Protein AF-A0A2M7G1J5-F1 (afdb_monomer_lite)

Foldseek 3Di:
DDDDDDDDDDDDDDDDDDDDDDDDDDDDDDDDDDDDDDPDDPDPPPPPPPDPDPPPVVVVVVVLLVVLLVQQVVQLVVFDFPVQLLVCLLVPDQSLVSLLVVCVVVVQDPQLNVLLVVQLVLLQVDAALCAAPVPPRHRHRSSVLVSVLCNPRHHGPSSSVCSSVNSHHNVSSSVCVRDVVRRD

Secondary structure (DSSP, 8-state):
--------------------------------------S--------------TTHHHHHHHHHHHHHHHHHHHHHHHSPB-HHHHHHHHTT--HHHHHHHHHHHTT--HHHHHHHHHHHHHHHHS-B----TTSTTTT-BHHHHHHHHHHHT--BHHHHHHHHHT-S-HHHHHHHHHTT----

pLDDT: mean 74.06, std 22.72, range [32.72, 96.81]

Structure (mmCIF, N/CA/C/O backbone):
data_AF-A0A2M7G1J5-F1
#
_entry.id   AF-A0A2M7G1J5-F1
#
loop_
_atom_site.group_PDB
_atom_site.id
_atom_site.type_symbol
_atom_site.label_atom_id
_atom_site.label_alt_id
_atom_site.label_comp_id
_atom_site.label_asym_id
_atom_site.label_entity_id
_atom_site.label_seq_id
_atom_site.pdbx_PDB_ins_code
_atom_site.Cartn_x
_atom_site.Cartn_y
_atom_site.Cartn_z
_atom_site.occupancy
_atom_site.B_iso_or_equiv
_atom_site.auth_seq_id
_atom_site.auth_comp_id
_atom_site.auth_asym_id
_atom_site.auth_atom_id
_atom_site.pdbx_PDB_model_num
ATOM 1 N N . MET A 1 1 ? -47.009 24.817 -30.023 1.00 40.81 1 MET A N 1
ATOM 2 C CA . MET A 1 1 ? -45.665 25.161 -30.528 1.00 40.81 1 MET A CA 1
ATOM 3 C C . MET A 1 1 ? -45.421 26.603 -30.123 1.00 40.81 1 MET A C 1
ATOM 5 O O . MET A 1 1 ? -46.107 27.473 -30.639 1.00 40.81 1 MET A O 1
ATOM 9 N N . ILE A 1 2 ? -44.595 26.843 -29.106 1.00 38.59 2 ILE A N 1
ATOM 10 C CA . ILE A 1 2 ? -44.278 28.197 -28.638 1.00 38.59 2 ILE A CA 1
ATOM 11 C C . ILE A 1 2 ? -42.762 28.261 -28.513 1.00 38.59 2 ILE A C 1
ATOM 13 O O . ILE A 1 2 ? -42.179 27.592 -27.666 1.00 38.59 2 ILE A O 1
ATOM 17 N N . ILE A 1 3 ? -42.155 29.037 -29.403 1.00 40.56 3 ILE A N 1
ATOM 18 C CA . ILE A 1 3 ? -40.819 29.604 -29.260 1.00 40.56 3 ILE A CA 1
ATOM 19 C C . ILE A 1 3 ? -40.988 31.075 -29.640 1.00 40.56 3 ILE A C 1
ATOM 21 O O . ILE A 1 3 ? -41.484 31.349 -30.733 1.00 40.56 3 ILE A O 1
ATOM 25 N N . ASN A 1 4 ? -40.659 31.978 -28.715 1.00 36.88 4 ASN A N 1
ATOM 26 C CA . ASN A 1 4 ? -39.996 33.265 -28.963 1.00 36.88 4 ASN A CA 1
ATOM 27 C C . ASN A 1 4 ? -39.878 34.056 -27.646 1.00 36.88 4 ASN A C 1
ATOM 29 O O . ASN A 1 4 ? -40.815 34.722 -27.214 1.00 36.88 4 ASN A O 1
ATOM 33 N N . ASP A 1 5 ? -38.692 33.987 -27.046 1.00 45.56 5 ASP A N 1
ATOM 34 C CA . ASP A 1 5 ? -37.994 35.143 -26.458 1.00 45.56 5 ASP A CA 1
ATOM 35 C C . ASP A 1 5 ? -37.573 36.102 -27.604 1.00 45.56 5 ASP A C 1
ATOM 37 O O . ASP A 1 5 ? -37.518 35.616 -28.739 1.00 45.56 5 ASP A O 1
ATOM 41 N N . PRO A 1 6 ? -37.233 37.406 -27.410 1.00 46.62 6 PRO A N 1
ATOM 42 C CA . PRO A 1 6 ? -36.488 37.949 -26.260 1.00 46.62 6 PRO A CA 1
ATOM 43 C C . PRO A 1 6 ? -36.800 39.420 -25.850 1.00 46.62 6 PRO A C 1
ATOM 45 O O . PRO A 1 6 ? -37.427 40.192 -26.565 1.00 46.62 6 PRO A O 1
ATOM 48 N N . ASN A 1 7 ? -36.232 39.846 -24.715 1.00 44.19 7 ASN A N 1
ATOM 49 C CA . ASN A 1 7 ? -35.880 41.239 -24.379 1.00 44.19 7 ASN A CA 1
ATOM 50 C C . ASN A 1 7 ? -36.993 42.318 -24.394 1.00 44.19 7 ASN A C 1
ATOM 52 O O . ASN A 1 7 ? -37.219 43.012 -25.387 1.00 44.19 7 ASN A O 1
ATOM 56 N N . LYS A 1 8 ? -37.549 42.621 -23.210 1.00 41.88 8 LYS A N 1
ATOM 57 C CA . LYS A 1 8 ? -38.035 43.974 -22.900 1.00 41.88 8 LYS A CA 1
ATOM 58 C C . LYS A 1 8 ? -37.586 44.410 -21.509 1.00 41.88 8 LYS A C 1
ATOM 60 O O . LYS A 1 8 ? -37.734 43.704 -20.519 1.00 41.88 8 LYS A O 1
ATOM 65 N N . SER A 1 9 ? -36.986 45.587 -21.523 1.00 39.44 9 SER A N 1
ATOM 66 C CA . SER A 1 9 ? -36.182 46.224 -20.495 1.00 39.44 9 SER A CA 1
ATOM 67 C C . SER A 1 9 ? -37.004 47.032 -19.478 1.00 39.44 9 SER A C 1
ATOM 69 O O . SER A 1 9 ? -38.127 47.441 -19.768 1.00 39.44 9 SER A O 1
ATOM 71 N N . LEU A 1 10 ? -36.325 47.355 -18.370 1.00 41.88 10 LEU A N 1
ATOM 72 C CA . LEU A 1 10 ? -36.476 48.516 -17.477 1.00 41.88 10 LEU A CA 1
ATOM 73 C C . LEU A 1 10 ? -37.601 48.534 -16.430 1.00 41.88 10 LEU A C 1
ATOM 75 O O . LEU A 1 10 ? -38.755 48.857 -16.689 1.00 41.88 10 LEU A O 1
ATOM 79 N N . GLY A 1 11 ? -37.158 48.378 -15.181 1.00 38.81 11 GLY A N 1
ATOM 80 C CA . GLY A 1 11 ? -37.841 48.832 -13.974 1.00 38.81 11 GLY A CA 1
ATOM 81 C C . GLY A 1 11 ? -36.835 49.090 -12.849 1.00 38.81 11 GLY A C 1
ATOM 82 O O . GLY A 1 11 ? -36.859 48.396 -11.841 1.00 38.81 11 GLY A O 1
ATOM 83 N N . MET A 1 12 ? -35.919 50.050 -13.036 1.00 42.81 12 MET A N 1
ATOM 84 C CA . MET A 1 12 ? -35.045 50.542 -11.963 1.00 42.81 12 MET A CA 1
ATOM 85 C C . MET A 1 12 ? -35.814 51.498 -11.035 1.00 42.81 12 MET A C 1
ATOM 87 O O . MET A 1 12 ? -36.345 52.515 -11.473 1.00 42.81 12 MET A O 1
ATOM 91 N N . LYS A 1 13 ? -35.811 51.180 -9.740 1.00 48.41 13 LYS A N 1
ATOM 92 C CA . LYS A 1 13 ? -35.989 52.080 -8.588 1.00 48.41 13 LYS A CA 1
ATOM 93 C C . LYS A 1 13 ? -34.884 51.649 -7.615 1.00 48.41 13 LYS A C 1
ATOM 95 O O . LYS A 1 13 ? -34.782 50.457 -7.368 1.00 48.41 13 LYS A O 1
ATOM 100 N N . GLY A 1 14 ? -34.008 52.451 -7.037 1.00 38.34 14 GLY A N 1
ATOM 101 C CA . GLY A 1 14 ? -33.790 53.885 -6.973 1.00 38.34 14 GLY A CA 1
ATOM 102 C C . GLY A 1 14 ? -32.897 54.113 -5.740 1.00 38.34 14 GLY A C 1
ATOM 103 O O . GLY A 1 14 ? -33.098 53.439 -4.734 1.00 38.34 14 GLY A O 1
ATOM 104 N N . LEU A 1 15 ? -31.969 55.068 -5.849 1.00 41.62 15 LEU A N 1
ATOM 105 C CA . LEU A 1 15 ? -31.368 55.881 -4.776 1.00 41.62 15 LEU A CA 1
ATOM 106 C C . LEU A 1 15 ? -30.237 55.298 -3.897 1.00 41.62 15 LEU A C 1
ATOM 108 O O . LEU A 1 15 ? -30.446 54.686 -2.856 1.00 41.62 15 LEU A O 1
ATOM 112 N N . ASP A 1 16 ? -29.031 55.583 -4.395 1.00 47.88 16 ASP A N 1
ATOM 113 C CA . ASP A 1 16 ? -27.847 56.242 -3.807 1.00 47.88 16 ASP A CA 1
ATOM 114 C C . ASP A 1 16 ? -27.391 56.023 -2.336 1.00 47.88 16 ASP A C 1
ATOM 116 O O . ASP A 1 16 ? -28.141 56.262 -1.387 1.00 47.88 16 ASP A O 1
ATOM 120 N N . PRO A 1 17 ? -26.088 55.707 -2.131 1.00 47.00 17 PRO A N 1
ATOM 121 C CA . PRO A 1 17 ? -25.429 55.562 -0.834 1.00 47.00 17 PRO A CA 1
ATOM 122 C C . PRO A 1 17 ? -24.700 56.848 -0.405 1.00 47.00 17 PRO A C 1
ATOM 124 O O . PRO A 1 17 ? -23.732 57.229 -1.050 1.00 47.00 17 PRO A O 1
ATOM 127 N N . LEU A 1 18 ? -25.101 57.494 0.698 1.00 43.09 18 LEU A N 1
ATOM 128 C CA . LEU A 1 18 ? -24.262 58.421 1.495 1.00 43.09 18 LEU A CA 1
ATOM 129 C C . LEU A 1 18 ? -25.084 59.031 2.635 1.00 43.09 18 LEU A C 1
ATOM 131 O O . LEU A 1 18 ? -25.696 60.081 2.479 1.00 43.09 18 LEU A O 1
ATOM 135 N N . SER A 1 19 ? -25.105 58.362 3.785 1.00 39.59 19 SER A N 1
ATOM 136 C CA . SER A 1 19 ? -25.510 58.877 5.105 1.00 39.59 19 SER A CA 1
ATOM 137 C C . SER A 1 19 ? -25.343 57.689 6.054 1.00 39.59 19 SER A C 1
ATOM 139 O O . SER A 1 19 ? -26.091 56.730 5.966 1.00 39.59 19 SER A O 1
ATOM 141 N N . ILE A 1 20 ? -24.327 57.594 6.906 1.00 47.34 20 ILE A N 1
ATOM 142 C CA . ILE A 1 20 ? -24.261 58.289 8.191 1.00 47.34 20 ILE A CA 1
ATOM 143 C C . ILE A 1 20 ? -22.820 58.112 8.697 1.00 47.34 20 ILE A C 1
ATOM 145 O O . ILE A 1 20 ? -22.430 57.033 9.130 1.00 47.34 20 ILE A O 1
ATOM 149 N N . LEU A 1 21 ? -22.027 59.182 8.653 1.00 40.06 21 LEU A N 1
ATOM 150 C CA . LEU A 1 21 ? -20.774 59.300 9.398 1.00 40.06 21 LEU A CA 1
ATOM 151 C C . LEU A 1 21 ? -21.072 60.229 10.583 1.00 40.06 21 LEU A C 1
ATOM 153 O O . LEU A 1 21 ? -21.001 61.453 10.460 1.00 40.06 21 LEU A O 1
ATOM 157 N N . LYS A 1 22 ? -21.501 59.665 11.720 1.00 41.53 22 LYS A N 1
ATOM 158 C CA . LYS A 1 22 ? -21.684 60.420 12.969 1.00 41.53 22 LYS A CA 1
ATOM 159 C C . LYS A 1 22 ? -20.533 60.130 13.932 1.00 41.53 22 LYS A C 1
ATOM 161 O O . LYS A 1 22 ? -20.389 59.038 14.461 1.00 41.53 22 LYS A O 1
ATOM 166 N N . LYS A 1 23 ? -19.736 61.183 14.095 1.00 42.34 23 LYS A N 1
ATOM 167 C CA . LYS A 1 23 ? -18.705 61.469 15.098 1.00 42.34 23 LYS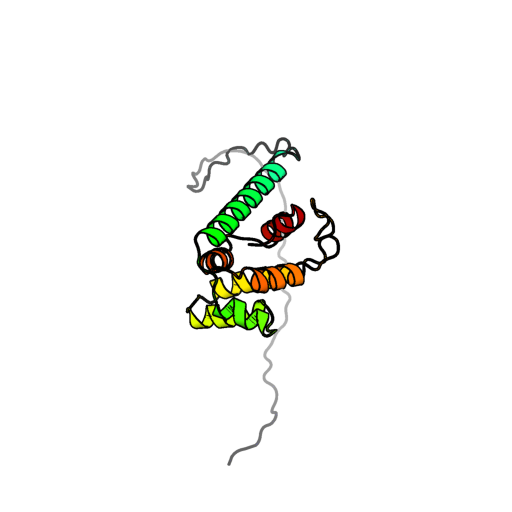 A CA 1
ATOM 168 C C . LYS A 1 23 ? -19.167 61.132 16.525 1.00 42.34 23 LYS A C 1
ATOM 170 O O . LYS A 1 23 ? -20.308 61.467 16.832 1.00 42.34 23 LYS A O 1
ATOM 175 N N . GLN A 1 24 ? -18.264 60.648 17.392 1.00 40.62 24 GLN A N 1
ATOM 176 C CA . GLN A 1 24 ? -17.919 61.239 18.711 1.00 40.62 24 GLN A CA 1
ATOM 177 C C . GLN A 1 24 ? -16.863 60.399 19.491 1.00 40.62 24 GLN A C 1
ATOM 179 O O . GLN A 1 24 ? -16.535 59.314 19.019 1.00 40.62 24 GLN A O 1
ATOM 184 N N . PRO A 1 25 ? -16.217 60.940 20.555 1.00 42.44 25 PRO A N 1
ATOM 185 C CA . PRO A 1 25 ? -14.757 60.937 20.718 1.00 42.44 25 PRO A CA 1
ATOM 186 C C . PRO A 1 25 ? -14.199 59.976 21.790 1.00 42.44 25 PRO A C 1
ATOM 188 O O . PRO A 1 25 ? -14.941 59.388 22.571 1.00 42.44 25 PRO A O 1
ATOM 191 N N . LEU A 1 26 ? -12.861 59.862 21.812 1.00 43.84 26 LEU A N 1
ATOM 192 C CA . LEU A 1 26 ? -12.053 59.270 22.884 1.00 43.84 26 LEU A CA 1
ATOM 193 C C . LEU A 1 26 ? -12.146 60.104 24.171 1.00 43.84 26 LEU A C 1
ATOM 195 O O . LEU A 1 26 ? -11.970 61.312 24.076 1.00 43.84 26 LEU A O 1
ATOM 199 N N . ASP A 1 27 ? -12.273 59.455 25.336 1.00 34.81 27 ASP A N 1
ATOM 200 C CA . ASP A 1 27 ? -11.540 59.841 26.553 1.00 34.81 27 ASP A CA 1
ATOM 201 C C . ASP A 1 27 ? -11.542 58.737 27.643 1.00 34.81 27 ASP A C 1
ATOM 203 O O . ASP A 1 27 ? -12.527 58.039 27.866 1.00 34.81 27 ASP A O 1
ATOM 207 N N . ALA A 1 28 ? -10.360 58.597 28.249 1.00 35.84 28 ALA A N 1
ATOM 208 C CA . ALA A 1 28 ? -9.900 57.967 29.496 1.00 35.84 28 ALA A CA 1
ATOM 209 C C . ALA A 1 28 ? -10.751 56.957 30.330 1.00 35.84 28 ALA A C 1
ATOM 211 O O . ALA A 1 28 ? -11.842 57.236 30.815 1.00 35.84 28 ALA A O 1
ATOM 212 N N . GLN A 1 29 ? -10.103 55.829 30.675 1.00 40.22 29 GLN A N 1
ATOM 213 C CA . GLN A 1 29 ? -10.305 54.999 31.893 1.00 40.22 29 GLN A CA 1
ATOM 214 C C . GLN A 1 29 ? -10.008 55.813 33.187 1.00 40.22 29 GLN A C 1
ATOM 216 O O . GLN A 1 29 ? -9.225 56.760 33.064 1.00 40.22 29 GLN A O 1
ATOM 221 N N . PRO A 1 30 ? -10.453 55.448 34.434 1.00 46.16 30 PRO A N 1
ATOM 222 C CA . PRO A 1 30 ? -10.187 54.119 35.041 1.00 46.16 30 PRO A CA 1
ATOM 223 C C . PRO A 1 30 ? -11.095 53.600 36.219 1.00 46.16 30 PRO A C 1
ATOM 225 O O . PRO A 1 30 ? -11.898 54.325 36.793 1.00 46.16 30 PRO A O 1
ATOM 228 N N . LYS A 1 31 ? -10.789 52.356 36.660 1.00 38.97 31 LYS A N 1
ATOM 229 C CA . LYS A 1 31 ? -10.991 51.675 37.981 1.00 38.97 31 LYS A CA 1
ATOM 230 C C . LYS A 1 31 ? -12.311 50.943 38.326 1.00 38.97 31 LYS A C 1
ATOM 232 O O . LYS A 1 31 ? -13.342 51.563 38.539 1.00 38.97 31 LYS A O 1
ATOM 237 N N . GLY A 1 32 ? -12.161 49.652 38.667 1.00 33.28 32 GLY A N 1
ATOM 238 C CA . GLY A 1 32 ? -12.850 49.006 39.807 1.00 33.28 32 GLY A CA 1
ATOM 239 C C . GLY A 1 32 ? -13.608 47.702 39.500 1.00 33.28 32 GLY A C 1
ATOM 240 O O . GLY A 1 32 ? -14.287 47.664 38.485 1.00 33.28 32 GLY A O 1
ATOM 241 N N . PRO A 1 33 ? -13.503 46.633 40.323 1.00 46.25 33 PRO A N 1
ATOM 242 C CA . PRO A 1 33 ? -13.765 45.256 39.899 1.00 46.25 33 PRO A CA 1
ATOM 243 C C . PRO A 1 33 ? -15.210 44.804 40.154 1.00 46.25 33 PRO A C 1
ATOM 245 O O . PRO A 1 33 ? -15.758 45.058 41.224 1.00 46.25 33 PRO A O 1
ATOM 248 N N . VAL A 1 34 ? -15.785 44.035 39.228 1.00 39.16 34 VAL A N 1
ATOM 249 C CA . VAL A 1 34 ? -16.941 43.173 39.509 1.00 39.16 34 VAL A CA 1
ATOM 250 C C . VAL A 1 34 ? -16.657 41.793 38.926 1.00 39.16 34 VAL A C 1
ATOM 252 O O . VAL A 1 34 ? -16.444 41.635 37.727 1.00 39.16 34 VAL A O 1
ATOM 255 N N . LEU A 1 35 ? -16.591 40.813 39.826 1.00 49.25 35 LEU A N 1
ATOM 256 C CA . LEU A 1 35 ? -16.611 39.389 39.527 1.00 49.25 35 LEU A CA 1
ATOM 257 C C . LEU A 1 35 ? -17.996 39.052 38.957 1.00 49.25 35 LEU A C 1
ATOM 259 O O . LEU A 1 35 ? -18.976 39.102 39.696 1.00 49.25 35 LEU A O 1
ATOM 263 N N . GLU A 1 36 ? -18.073 38.642 37.698 1.00 37.78 36 GLU A N 1
ATOM 264 C CA . GLU A 1 36 ? -19.209 37.872 37.197 1.00 37.78 36 GLU A CA 1
ATOM 265 C C . GLU A 1 36 ? -18.664 36.595 36.553 1.00 37.78 36 GLU A C 1
ATOM 267 O O . GLU A 1 36 ? -17.667 36.604 35.831 1.00 37.78 36 GLU A O 1
ATOM 272 N N . LYS A 1 37 ? -19.223 35.465 36.982 1.00 47.19 37 LYS A N 1
ATOM 273 C CA . LYS A 1 37 ? -18.747 34.116 36.685 1.00 47.19 37 LYS A CA 1
ATOM 274 C C . LYS A 1 37 ? -19.232 33.688 35.302 1.00 47.19 37 LYS A C 1
ATOM 276 O O . LYS A 1 37 ? -20.408 33.374 35.150 1.00 47.19 37 LYS A O 1
ATOM 281 N N . ASP A 1 38 ? -18.313 33.552 34.356 1.00 41.56 38 ASP A N 1
ATOM 282 C CA . ASP A 1 38 ? -18.536 32.805 33.115 1.00 41.56 38 ASP A CA 1
ATOM 283 C C . ASP A 1 38 ? -18.317 31.290 33.337 1.00 41.56 38 ASP A C 1
ATOM 285 O O . ASP A 1 38 ? -17.249 30.896 33.819 1.00 41.56 38 ASP A O 1
ATOM 289 N N . PRO A 1 39 ? -19.271 30.407 32.974 1.00 43.44 39 PRO A N 1
ATOM 290 C CA . PRO A 1 39 ? -19.133 28.952 33.095 1.00 43.44 39 PRO A CA 1
ATOM 291 C C . PRO A 1 39 ? -18.338 28.278 31.955 1.00 43.44 39 PRO A C 1
ATOM 293 O O . PRO A 1 39 ? -18.420 27.065 31.789 1.00 43.44 39 PRO A O 1
ATOM 296 N N . PHE A 1 40 ? -17.521 29.016 31.200 1.00 42.91 40 PHE A N 1
ATOM 297 C CA . PHE A 1 40 ? -16.583 28.454 30.218 1.00 42.91 40 PHE A CA 1
ATOM 298 C C . PHE A 1 40 ? -15.138 28.838 30.555 1.00 42.91 40 PHE A C 1
ATOM 300 O O . PHE A 1 40 ? -14.489 29.613 29.859 1.00 42.91 40 PHE A O 1
ATOM 307 N N . GLN A 1 41 ? -14.610 28.258 31.631 1.00 32.72 41 GLN A N 1
ATOM 308 C CA . GLN A 1 41 ? -13.166 28.151 31.836 1.00 32.72 41 GLN A CA 1
ATOM 309 C C . GLN A 1 41 ? -12.765 26.683 31.698 1.00 32.72 41 GLN A C 1
ATOM 311 O O . GLN A 1 41 ? -12.768 25.922 32.662 1.00 32.72 41 GLN A O 1
ATOM 316 N N . LEU A 1 42 ? -12.412 26.289 30.472 1.00 44.78 42 LEU A N 1
ATOM 317 C CA . LEU A 1 42 ? -11.451 25.205 30.281 1.00 44.78 42 LEU A CA 1
ATOM 318 C C . LEU A 1 42 ? -10.176 25.627 31.026 1.00 44.78 42 LEU A C 1
ATOM 320 O O . LEU A 1 42 ? -9.721 26.755 30.807 1.00 44.78 42 LEU A O 1
ATOM 324 N N . PRO A 1 43 ? -9.612 24.791 31.912 1.00 39.59 43 PRO A N 1
ATOM 325 C CA . PRO A 1 43 ? -8.384 25.146 32.590 1.00 39.59 43 PRO A CA 1
ATOM 326 C C . PRO A 1 43 ? -7.317 25.429 31.531 1.00 39.59 43 PRO A C 1
ATOM 328 O O . PRO A 1 43 ? -6.897 24.530 30.805 1.00 39.59 43 PRO A O 1
ATOM 331 N N . GLN A 1 44 ? -6.871 26.685 31.445 1.00 44.66 44 GLN A N 1
ATOM 332 C CA . GLN A 1 44 ? -5.549 26.990 30.920 1.00 44.66 44 GLN A CA 1
ATOM 333 C C . GLN A 1 44 ? -4.551 26.418 31.920 1.00 44.66 44 GLN A C 1
ATOM 335 O O . GLN A 1 44 ? -3.999 27.118 32.772 1.00 44.66 44 GLN A O 1
ATOM 340 N N . GLU A 1 45 ? -4.342 25.108 31.832 1.00 43.16 45 GLU A N 1
ATOM 341 C CA . GLU A 1 45 ? -3.093 24.541 32.276 1.00 43.16 45 GLU A CA 1
ATOM 342 C C . GLU A 1 45 ? -2.026 25.267 31.465 1.00 43.16 45 GLU A C 1
ATOM 344 O O . GLU A 1 45 ? -2.037 25.275 30.231 1.00 43.16 45 GLU A O 1
ATOM 349 N N . LYS A 1 46 ? -1.199 26.021 32.182 1.00 43.06 46 LYS A N 1
ATOM 350 C CA . LYS A 1 46 ? -0.099 26.791 31.633 1.00 43.06 46 LYS A CA 1
ATOM 351 C C . LYS A 1 46 ? 0.796 25.817 30.873 1.00 43.06 46 LYS A C 1
ATOM 353 O O . LYS A 1 46 ? 1.690 25.214 31.460 1.00 43.06 46 LYS A O 1
ATOM 358 N N . LEU A 1 47 ? 0.569 25.692 29.568 1.00 37.25 47 LEU A N 1
ATOM 359 C CA . LEU A 1 47 ? 1.564 25.236 28.614 1.00 37.25 47 LEU A CA 1
ATOM 360 C C . LEU A 1 47 ? 2.680 26.275 28.677 1.00 37.25 47 LEU A C 1
ATOM 362 O O . LEU A 1 47 ? 2.709 27.257 27.939 1.00 37.25 47 LEU A O 1
ATOM 366 N N . ASN A 1 48 ? 3.575 26.075 29.642 1.00 35.25 48 ASN A N 1
ATOM 367 C CA . ASN A 1 48 ? 4.936 26.556 29.576 1.00 35.25 48 ASN A CA 1
ATOM 368 C C . ASN A 1 48 ? 5.493 25.966 28.282 1.00 35.25 48 ASN A C 1
ATOM 370 O O . ASN A 1 48 ? 5.967 24.831 28.252 1.00 35.25 48 ASN A O 1
ATOM 374 N N . VAL A 1 49 ? 5.382 26.724 27.192 1.00 44.59 49 VAL A N 1
ATOM 375 C CA . VAL A 1 49 ? 6.089 26.465 25.940 1.00 44.59 49 VAL A CA 1
ATOM 376 C C . VAL A 1 49 ? 7.556 26.827 26.184 1.00 44.59 49 VAL A C 1
ATOM 378 O O . VAL A 1 49 ? 8.100 27.770 25.622 1.00 44.59 49 VAL A O 1
ATOM 381 N N . SER A 1 50 ? 8.185 26.097 27.102 1.00 41.56 50 SER A N 1
ATOM 382 C CA . SER A 1 50 ? 9.627 26.063 27.265 1.00 41.56 50 SER A CA 1
ATOM 383 C C . SER A 1 50 ? 10.128 24.985 26.328 1.00 41.56 50 SER A C 1
ATOM 385 O O . SER A 1 50 ? 9.863 23.809 26.553 1.00 41.56 50 SER A O 1
ATOM 387 N N . GLU A 1 51 ? 10.800 25.417 25.262 1.00 45.19 51 GLU A N 1
ATOM 388 C CA . GLU A 1 51 ? 11.608 24.590 24.367 1.00 45.19 51 GLU A CA 1
ATOM 389 C C . GLU A 1 51 ? 11.006 23.216 24.051 1.00 45.19 51 GLU A C 1
ATOM 391 O O . GLU A 1 51 ? 11.346 22.199 24.663 1.00 45.19 51 GLU A O 1
ATOM 396 N N . VAL A 1 52 ? 10.203 23.150 22.985 1.00 46.50 52 VAL A N 1
ATOM 397 C CA . VAL A 1 52 ? 10.083 21.903 22.223 1.00 46.50 52 VAL A CA 1
ATOM 398 C C . VAL A 1 52 ? 11.472 21.612 21.654 1.00 46.50 52 VAL A C 1
ATOM 400 O O . VAL A 1 52 ? 11.828 22.019 20.547 1.00 46.50 52 VAL A O 1
ATOM 403 N N . LYS A 1 53 ? 12.302 20.949 22.466 1.00 45.53 53 LYS A N 1
ATOM 404 C CA . LYS A 1 53 ? 13.568 20.364 22.051 1.00 45.53 53 LYS A CA 1
ATOM 405 C C . LYS A 1 53 ? 13.255 19.541 20.813 1.0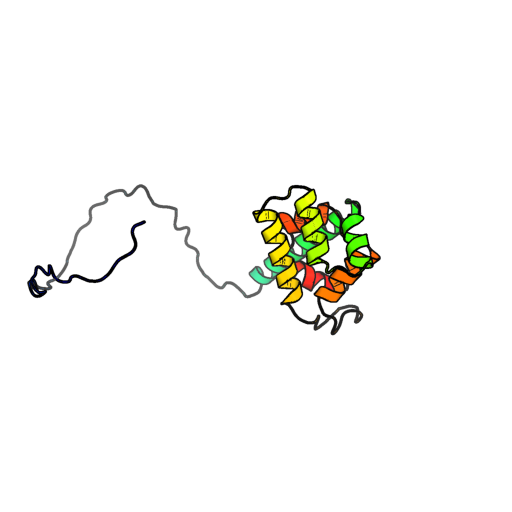0 45.53 53 LYS A C 1
ATOM 407 O O . LYS A 1 53 ? 12.392 18.666 20.855 1.00 45.53 53 LYS A O 1
ATOM 412 N N . LYS A 1 54 ? 14.004 19.769 19.735 1.00 47.97 54 LYS A N 1
ATOM 413 C CA . LYS A 1 54 ? 13.981 18.997 18.479 1.00 47.97 54 LYS A CA 1
ATOM 414 C C . LYS A 1 54 ? 14.090 17.462 18.656 1.00 47.97 54 LYS A C 1
ATOM 416 O O . LYS A 1 54 ? 14.113 16.764 17.655 1.00 47.97 54 LYS A O 1
ATOM 421 N N . GLY A 1 55 ? 14.152 16.916 19.872 1.00 52.47 55 GLY A N 1
ATOM 422 C CA . GLY A 1 55 ? 14.274 15.492 20.169 1.00 52.47 55 GLY A CA 1
ATOM 423 C C . GLY A 1 55 ? 12.965 14.727 20.391 1.00 52.47 55 GLY A C 1
ATOM 424 O O . GLY A 1 55 ? 12.947 13.549 20.080 1.00 52.47 55 GLY A O 1
ATOM 425 N N . THR A 1 56 ? 11.868 15.323 20.875 1.00 59.22 56 THR A N 1
ATOM 426 C CA . THR A 1 56 ? 10.693 14.521 21.293 1.00 59.22 56 THR A CA 1
ATOM 427 C C . THR A 1 56 ? 9.713 14.239 20.159 1.00 59.22 56 THR A C 1
ATOM 429 O O . THR A 1 56 ? 9.380 13.086 19.928 1.00 59.22 56 THR A O 1
ATOM 432 N N . ALA A 1 57 ? 9.309 15.247 19.380 1.00 59.19 57 ALA A N 1
ATOM 433 C CA . ALA A 1 57 ? 8.381 15.048 18.258 1.00 59.19 57 ALA A CA 1
ATOM 434 C C . ALA A 1 57 ? 8.920 14.044 17.221 1.00 59.19 57 ALA A C 1
ATOM 436 O O . ALA A 1 57 ? 8.179 13.203 16.731 1.00 59.19 57 ALA A O 1
ATOM 437 N N . GLN A 1 58 ? 10.228 14.086 16.938 1.00 59.22 58 GLN A N 1
ATOM 438 C CA . GLN A 1 58 ? 10.880 13.130 16.038 1.00 59.22 58 GLN A CA 1
ATOM 439 C C . GLN A 1 58 ? 10.918 11.701 16.599 1.00 59.22 58 GLN A C 1
ATOM 441 O O . GLN A 1 58 ? 10.940 10.762 15.810 1.00 59.22 58 GLN A O 1
ATOM 446 N N . LEU A 1 59 ? 10.948 11.528 17.926 1.00 59.41 59 LEU A N 1
ATOM 447 C CA . LEU A 1 59 ? 10.854 10.211 18.563 1.00 59.41 59 LEU A CA 1
ATOM 448 C C . LEU A 1 59 ? 9.423 9.680 18.471 1.00 59.41 59 LEU A C 1
ATOM 450 O O . LEU A 1 59 ? 9.243 8.602 17.922 1.00 59.41 59 LEU A O 1
ATOM 454 N N . PHE A 1 60 ? 8.421 10.487 18.833 1.00 61.47 60 PHE A N 1
ATOM 455 C CA . PHE A 1 60 ? 7.009 10.106 18.712 1.00 61.47 60 PHE A CA 1
ATOM 456 C C . PHE A 1 60 ? 6.619 9.742 17.275 1.00 61.47 60 PHE A C 1
ATOM 458 O O . PHE A 1 60 ? 5.971 8.728 17.052 1.00 61.47 60 PHE A O 1
ATOM 465 N N . LEU A 1 61 ? 7.068 10.522 16.285 1.00 63.31 61 LEU A N 1
ATOM 466 C CA . LEU A 1 61 ? 6.868 10.208 14.866 1.00 63.31 61 LEU A CA 1
ATOM 467 C C . LEU A 1 61 ? 7.547 8.891 14.458 1.00 63.31 61 LEU A C 1
ATOM 469 O O . LEU A 1 61 ? 6.999 8.151 13.654 1.00 63.31 61 LEU A O 1
ATOM 473 N N . LYS A 1 62 ? 8.735 8.576 14.985 1.00 62.25 62 LYS A N 1
ATOM 474 C CA . LYS A 1 62 ? 9.410 7.298 14.698 1.00 62.25 62 LYS A CA 1
ATOM 475 C C . LYS A 1 62 ? 8.717 6.114 15.369 1.00 62.25 62 LYS A C 1
ATOM 477 O O . LYS A 1 62 ? 8.606 5.066 14.743 1.00 62.25 62 LYS A O 1
ATOM 482 N N . GLU A 1 63 ? 8.263 6.279 16.607 1.00 68.31 63 GLU A N 1
ATOM 483 C CA . GLU A 1 63 ? 7.513 5.260 17.350 1.00 68.31 63 GLU A CA 1
ATOM 484 C C . GLU A 1 63 ? 6.171 4.954 16.670 1.00 68.31 63 GLU A C 1
ATOM 486 O O . GLU A 1 63 ? 5.819 3.789 16.506 1.00 68.31 63 GLU A O 1
ATOM 491 N N . ASP A 1 64 ? 5.481 5.985 16.178 1.00 81.12 64 ASP A N 1
ATOM 492 C CA . ASP A 1 64 ? 4.238 5.866 15.409 1.00 81.12 64 ASP A CA 1
ATOM 493 C C . ASP A 1 64 ? 4.450 5.115 14.081 1.00 81.12 64 ASP A C 1
ATOM 495 O O . ASP A 1 64 ? 3.741 4.155 13.776 1.00 81.12 64 ASP A O 1
ATOM 499 N N . LEU A 1 65 ? 5.503 5.460 13.327 1.00 85.44 65 LEU A N 1
ATOM 500 C CA . LEU A 1 65 ? 5.840 4.765 12.079 1.00 85.44 65 LEU A CA 1
ATOM 501 C C . LEU A 1 65 ? 6.227 3.301 12.311 1.00 85.44 65 LEU A C 1
ATOM 503 O O . LEU A 1 65 ? 5.829 2.442 11.526 1.00 85.44 65 LEU A O 1
ATOM 507 N N . GLN A 1 66 ? 6.991 3.009 13.367 1.00 86.88 66 GLN A N 1
ATOM 508 C CA . GLN A 1 66 ? 7.364 1.638 13.712 1.00 86.88 66 GLN A CA 1
ATOM 509 C C . GLN A 1 66 ? 6.125 0.814 14.086 1.00 86.88 66 GLN A C 1
ATOM 511 O O . GLN A 1 66 ? 5.968 -0.298 13.586 1.00 86.88 66 GLN A O 1
ATOM 516 N N . GLY A 1 67 ? 5.209 1.380 14.880 1.00 89.19 67 GLY A N 1
ATOM 517 C CA . GLY A 1 67 ? 3.937 0.737 15.216 1.00 89.19 67 GLY A CA 1
ATOM 518 C C . GLY A 1 67 ? 3.106 0.402 13.974 1.00 89.19 67 GLY A C 1
ATOM 519 O O . GLY A 1 67 ? 2.676 -0.739 13.810 1.00 89.19 67 GLY A O 1
ATOM 520 N N . MET A 1 68 ? 2.969 1.354 13.043 1.00 91.69 68 MET A N 1
ATOM 521 C CA . MET A 1 68 ? 2.283 1.129 11.762 1.00 91.69 68 MET A CA 1
ATOM 522 C C . MET A 1 68 ? 2.937 0.014 10.930 1.00 91.69 68 MET A C 1
ATOM 524 O O . MET A 1 68 ? 2.240 -0.796 10.317 1.00 91.69 68 MET A O 1
ATOM 528 N N . GLN A 1 69 ? 4.272 -0.046 10.889 1.00 91.56 69 GLN A N 1
ATOM 529 C CA . GLN A 1 69 ? 5.002 -1.104 10.178 1.00 91.56 69 GLN A CA 1
ATOM 530 C C . GLN A 1 69 ? 4.786 -2.479 10.818 1.00 91.56 69 GLN A C 1
ATOM 532 O O . GLN A 1 69 ? 4.560 -3.462 10.110 1.00 91.56 69 GLN A O 1
ATOM 537 N N . ASP A 1 70 ? 4.814 -2.561 12.146 1.00 91.56 70 ASP A N 1
ATOM 538 C CA . ASP A 1 70 ? 4.591 -3.814 12.864 1.00 91.56 70 ASP A CA 1
ATOM 539 C C . ASP A 1 70 ? 3.165 -4.338 12.633 1.00 91.56 70 ASP A C 1
ATOM 541 O O . ASP A 1 70 ? 2.972 -5.531 12.365 1.00 91.56 70 ASP A O 1
ATOM 545 N N . GLU A 1 71 ? 2.165 -3.451 12.657 1.00 92.50 71 GLU A N 1
ATOM 546 C CA . GLU A 1 71 ? 0.779 -3.790 12.318 1.00 92.50 71 GLU A CA 1
ATOM 547 C C . GLU A 1 71 ? 0.635 -4.230 10.859 1.00 92.50 71 GLU A C 1
ATOM 549 O O . GLU A 1 71 ? -0.023 -5.239 10.591 1.00 92.50 71 GLU A O 1
ATOM 554 N N . TRP A 1 72 ? 1.313 -3.557 9.925 1.00 93.12 72 TRP A N 1
ATOM 555 C CA . TRP A 1 72 ? 1.351 -3.950 8.516 1.00 93.12 72 TRP A CA 1
ATOM 556 C C . TRP A 1 72 ? 1.899 -5.367 8.325 1.00 93.12 72 TRP A C 1
ATOM 558 O O . TRP A 1 72 ? 1.264 -6.203 7.676 1.00 93.12 72 TRP A O 1
ATOM 568 N N . HIS A 1 73 ? 3.045 -5.682 8.932 1.00 92.00 73 HIS A N 1
ATOM 569 C CA . HIS A 1 73 ? 3.652 -7.015 8.843 1.00 92.00 73 HIS A CA 1
ATOM 570 C C . HIS A 1 73 ? 2.809 -8.085 9.524 1.00 92.00 73 HIS A C 1
ATOM 572 O O . HIS A 1 73 ? 2.712 -9.219 9.047 1.00 92.00 73 HIS A O 1
ATOM 578 N N . LYS A 1 74 ? 2.175 -7.749 10.648 1.00 93.00 74 LYS A N 1
ATOM 579 C CA . LYS A 1 74 ? 1.231 -8.641 11.324 1.00 93.00 74 LYS A CA 1
ATOM 580 C C . LYS A 1 74 ? 0.002 -8.901 10.453 1.00 93.00 74 LYS A C 1
ATOM 582 O O . LYS A 1 74 ? -0.458 -10.045 10.374 1.00 93.00 74 LYS A O 1
ATOM 587 N N . ALA A 1 75 ? -0.517 -7.880 9.778 1.00 92.38 75 ALA A N 1
ATOM 588 C CA . ALA A 1 75 ? -1.611 -8.013 8.828 1.00 92.38 75 ALA A CA 1
ATOM 589 C C . ALA A 1 75 ? -1.211 -8.908 7.646 1.00 92.38 75 ALA A C 1
ATOM 591 O O . ALA A 1 75 ? -1.949 -9.843 7.346 1.00 92.38 75 ALA A O 1
ATOM 592 N N . ALA A 1 76 ? -0.010 -8.726 7.083 1.00 91.25 76 ALA A N 1
ATOM 593 C CA . ALA A 1 76 ? 0.544 -9.579 6.027 1.00 91.25 76 ALA A CA 1
ATOM 594 C C . ALA A 1 76 ? 0.635 -11.059 6.442 1.00 91.25 76 ALA A C 1
ATOM 596 O O . ALA A 1 76 ? 0.219 -11.949 5.708 1.00 91.25 76 ALA A O 1
ATOM 597 N N . LYS A 1 77 ? 1.146 -11.334 7.651 1.00 89.50 77 LYS A N 1
ATOM 598 C CA . LYS A 1 77 ? 1.338 -12.705 8.163 1.00 89.50 77 LYS A CA 1
ATOM 599 C C . LYS A 1 77 ? 0.036 -13.407 8.538 1.00 89.50 77 LYS A C 1
ATOM 601 O O . LYS A 1 77 ? -0.046 -14.630 8.468 1.00 89.50 77 LYS A O 1
ATOM 606 N N . THR A 1 78 ? -0.952 -12.656 9.022 1.00 88.06 78 THR A N 1
ATOM 607 C CA . THR A 1 78 ? -2.202 -13.226 9.557 1.00 88.06 78 THR A CA 1
ATOM 608 C C . THR A 1 78 ? -3.380 -13.126 8.594 1.00 88.06 78 THR A C 1
ATOM 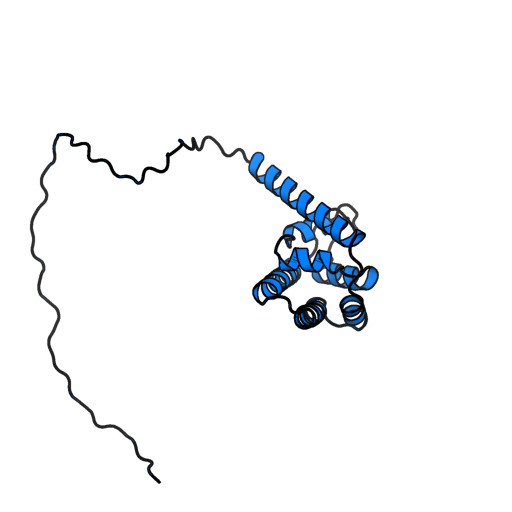610 O O . THR A 1 78 ? -4.413 -13.755 8.828 1.00 88.06 78 THR A O 1
ATOM 613 N N . GLY A 1 79 ? -3.269 -12.306 7.553 1.00 83.25 79 GLY A N 1
ATOM 614 C CA . GLY A 1 79 ? -4.229 -12.205 6.468 1.00 83.25 79 GLY A CA 1
ATOM 615 C C . GLY A 1 79 ? -3.849 -13.135 5.319 1.00 83.25 79 GLY A C 1
ATOM 616 O O . GLY A 1 79 ? -2.679 -13.418 5.087 1.00 83.25 79 GLY A O 1
ATOM 617 N N . LYS A 1 80 ? -4.849 -13.619 4.580 1.00 87.88 80 LYS A N 1
ATOM 618 C CA . LYS A 1 80 ? -4.595 -14.308 3.310 1.00 87.88 80 LYS A CA 1
ATOM 619 C C . LYS A 1 80 ? -4.453 -13.264 2.200 1.00 87.88 80 LYS A C 1
ATOM 621 O O . LYS A 1 80 ? -5.230 -12.303 2.209 1.00 87.88 80 LYS A O 1
ATOM 626 N N . PRO A 1 81 ? -3.520 -13.443 1.249 1.00 92.25 81 PRO A N 1
ATOM 627 C CA . PRO A 1 81 ? -3.457 -12.609 0.059 1.00 92.25 81 PRO A CA 1
ATOM 628 C C . PRO A 1 81 ? -4.798 -12.582 -0.674 1.00 92.25 81 PRO A C 1
ATOM 630 O O . PRO A 1 81 ? -5.452 -13.615 -0.849 1.00 92.25 81 PRO A O 1
ATOM 633 N N . VAL A 1 82 ? -5.200 -11.400 -1.127 1.00 95.19 82 VAL A N 1
A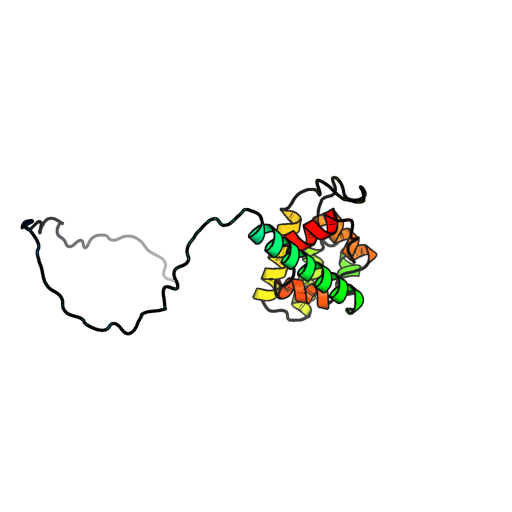TOM 634 C CA . VAL A 1 82 ? -6.370 -11.221 -1.980 1.00 95.19 82 VAL A CA 1
ATOM 635 C C . VAL A 1 82 ? -5.993 -11.648 -3.395 1.00 95.19 82 VAL A C 1
ATOM 637 O O . VAL A 1 82 ? -5.414 -10.879 -4.166 1.00 95.19 82 VAL A O 1
ATOM 640 N N . ALA A 1 83 ? -6.321 -12.897 -3.730 1.00 94.75 83 ALA A N 1
ATOM 641 C CA . ALA A 1 83 ? -5.942 -13.519 -4.998 1.00 94.75 83 ALA A CA 1
ATOM 642 C C . ALA A 1 83 ? -6.419 -12.720 -6.222 1.00 94.75 83 ALA A C 1
ATOM 644 O O . ALA A 1 83 ? -5.686 -12.599 -7.196 1.00 94.75 83 ALA A O 1
ATOM 645 N N . GLU A 1 84 ? -7.612 -12.123 -6.162 1.00 95.88 84 GLU A N 1
ATOM 646 C CA . GLU A 1 84 ? -8.156 -11.299 -7.250 1.00 95.88 84 GLU A CA 1
ATOM 647 C C . GLU A 1 84 ? -7.277 -10.079 -7.549 1.00 95.88 84 GLU A C 1
ATOM 649 O O . GLU A 1 84 ? -6.990 -9.788 -8.709 1.00 95.88 84 GLU A O 1
ATOM 654 N N . VAL A 1 85 ? -6.809 -9.388 -6.504 1.00 96.44 85 VAL A N 1
ATOM 655 C CA . VAL A 1 85 ? -5.931 -8.220 -6.646 1.00 96.44 85 VAL A CA 1
ATOM 656 C C . VAL A 1 85 ? -4.566 -8.660 -7.164 1.00 96.44 85 VAL A C 1
ATOM 658 O O . VAL A 1 85 ? -4.055 -8.075 -8.115 1.00 96.44 85 VAL A O 1
ATOM 661 N N . GLN A 1 86 ? -3.995 -9.719 -6.586 1.00 95.81 86 GLN A N 1
ATOM 662 C CA . GLN A 1 86 ? -2.702 -10.251 -7.016 1.00 95.81 86 GLN A CA 1
ATOM 663 C C . GLN A 1 86 ? -2.718 -10.674 -8.490 1.00 95.81 86 GLN A C 1
ATOM 665 O O . GLN A 1 86 ? -1.828 -10.287 -9.248 1.00 95.81 86 GLN A O 1
ATOM 670 N N . ASN A 1 87 ? -3.737 -11.423 -8.914 1.00 96.81 87 ASN A N 1
ATOM 671 C CA . ASN A 1 87 ? -3.870 -11.881 -10.295 1.00 96.81 87 ASN A CA 1
ATOM 672 C C . ASN A 1 87 ? -4.062 -10.707 -11.255 1.00 96.81 87 ASN A C 1
ATOM 674 O O . ASN A 1 87 ? -3.348 -10.625 -12.249 1.00 96.81 87 ASN A O 1
ATOM 678 N N . ALA A 1 88 ? -4.925 -9.744 -10.921 1.00 96.50 88 ALA A N 1
ATOM 679 C CA . ALA A 1 88 ? -5.123 -8.557 -11.746 1.00 96.50 88 ALA A CA 1
ATOM 680 C C . ALA A 1 88 ? -3.815 -7.776 -11.966 1.00 96.50 88 ALA A C 1
ATOM 682 O O . ALA A 1 88 ? -3.537 -7.337 -13.083 1.00 96.50 88 ALA A O 1
ATOM 683 N N . VAL A 1 89 ? -2.985 -7.624 -10.928 1.00 95.69 89 VAL A N 1
ATOM 684 C CA . VAL A 1 89 ? -1.688 -6.942 -11.060 1.00 95.69 89 VAL A CA 1
ATOM 685 C C . VAL A 1 89 ? -0.673 -7.797 -11.834 1.00 95.69 89 VAL A C 1
ATOM 687 O O . VAL A 1 89 ? 0.088 -7.252 -12.638 1.00 95.69 89 VAL A O 1
ATOM 690 N N . ARG A 1 90 ? -0.673 -9.129 -11.671 1.00 95.56 90 ARG A N 1
ATOM 691 C CA . ARG A 1 90 ? 0.142 -10.051 -12.494 1.00 95.56 90 ARG A CA 1
ATOM 692 C C . ARG A 1 90 ? -0.221 -9.982 -13.978 1.00 95.56 90 ARG A C 1
ATOM 694 O O . ARG A 1 90 ? 0.670 -10.019 -14.817 1.00 95.56 90 ARG A O 1
ATOM 701 N N . GLU A 1 91 ? -1.500 -9.800 -14.286 1.00 95.81 91 GLU A N 1
ATOM 702 C CA . GLU A 1 91 ? -2.030 -9.607 -15.642 1.00 95.81 91 GLU A CA 1
ATOM 703 C C . GLU A 1 91 ? -1.799 -8.188 -16.197 1.00 95.81 91 GLU A C 1
ATOM 705 O O . GLU A 1 91 ? -2.201 -7.880 -17.317 1.00 95.81 91 GLU A O 1
ATOM 710 N N . GLY A 1 92 ? -1.136 -7.311 -15.437 1.00 93.31 92 GLY A N 1
ATOM 711 C CA . GLY A 1 92 ? -0.732 -5.982 -15.894 1.00 93.31 92 GLY A CA 1
ATOM 712 C C . GLY A 1 92 ? -1.693 -4.850 -15.532 1.00 93.31 92 GLY A C 1
ATOM 713 O O . GLY A 1 92 ? -1.480 -3.721 -15.976 1.00 93.31 92 GLY A O 1
ATOM 714 N N . GLN A 1 93 ? -2.724 -5.087 -14.712 1.00 94.69 93 GLN A N 1
ATOM 715 C CA . GLN A 1 93 ? -3.513 -3.980 -14.165 1.00 94.69 93 GLN A CA 1
ATOM 716 C C . GLN A 1 93 ? -2.685 -3.163 -13.170 1.00 94.69 93 GLN A C 1
ATOM 718 O O . GLN A 1 93 ? -1.855 -3.692 -12.428 1.00 94.69 93 GLN A O 1
ATOM 723 N N . SER A 1 94 ? -2.943 -1.853 -13.120 1.00 93.19 94 SER A N 1
ATOM 724 C CA . SER A 1 94 ? -2.336 -1.011 -12.090 1.00 93.19 94 SER A CA 1
ATOM 725 C C . SER A 1 94 ? -2.807 -1.458 -10.695 1.00 93.19 94 SER A C 1
ATOM 727 O O . SER A 1 94 ? -3.985 -1.815 -10.543 1.00 93.19 94 SER A O 1
ATOM 729 N N . PRO A 1 95 ? -1.947 -1.387 -9.660 1.00 92.25 95 PRO A N 1
ATOM 730 C CA . PRO A 1 95 ? -2.341 -1.677 -8.282 1.00 92.25 95 PRO A CA 1
ATOM 731 C C . PRO A 1 95 ? -3.592 -0.910 -7.849 1.00 92.25 95 PRO A C 1
ATOM 733 O O . PRO A 1 95 ? -4.494 -1.480 -7.241 1.00 92.25 95 PRO A O 1
ATOM 736 N N . ALA A 1 96 ? -3.691 0.364 -8.238 1.00 93.06 96 ALA A N 1
ATOM 737 C CA . ALA A 1 96 ? -4.830 1.204 -7.900 1.00 93.06 96 ALA A CA 1
ATOM 738 C C . ALA A 1 96 ? -6.140 0.700 -8.509 1.00 93.06 96 ALA A C 1
ATOM 740 O O . ALA A 1 96 ? -7.155 0.618 -7.820 1.00 93.06 96 ALA A O 1
ATOM 741 N N . THR A 1 97 ? -6.120 0.312 -9.785 1.00 94.94 97 THR A N 1
ATOM 742 C CA . THR A 1 97 ? -7.301 -0.239 -10.457 1.00 94.94 97 THR A CA 1
ATOM 743 C C . THR A 1 97 ? -7.712 -1.582 -9.858 1.00 94.94 97 THR A C 1
ATOM 745 O O . THR A 1 97 ? -8.903 -1.799 -9.629 1.00 94.94 97 THR A O 1
ATOM 748 N N . ALA A 1 98 ? -6.749 -2.469 -9.599 1.00 96.00 98 ALA A N 1
ATOM 749 C CA . ALA A 1 98 ? -7.008 -3.791 -9.037 1.00 96.00 98 ALA A CA 1
ATOM 750 C C . ALA A 1 98 ? -7.629 -3.695 -7.633 1.00 96.00 98 ALA A C 1
ATOM 752 O O . ALA A 1 98 ? -8.681 -4.283 -7.377 1.00 96.00 98 ALA A O 1
ATOM 753 N N . ILE A 1 99 ? -7.028 -2.885 -6.756 1.00 96.12 99 ILE A N 1
ATOM 754 C CA . ILE A 1 99 ? -7.516 -2.669 -5.390 1.00 96.12 99 ILE A CA 1
ATOM 755 C C . ILE A 1 99 ? -8.899 -2.014 -5.404 1.00 96.12 99 ILE A C 1
ATOM 757 O O . ILE A 1 99 ? -9.809 -2.502 -4.739 1.00 96.12 99 ILE A O 1
ATOM 761 N N . TYR A 1 100 ? -9.102 -0.965 -6.207 1.00 95.06 100 TYR A N 1
ATOM 762 C CA . TYR A 1 100 ? -10.392 -0.275 -6.283 1.00 95.06 100 TYR A CA 1
ATOM 763 C C . TYR A 1 100 ? -11.535 -1.210 -6.704 1.00 95.06 100 TYR A C 1
ATOM 765 O O . TYR A 1 100 ? -12.610 -1.190 -6.101 1.00 95.06 100 TYR A O 1
ATOM 773 N N . LYS A 1 101 ? -11.310 -2.057 -7.720 1.00 95.69 101 LYS A N 1
ATOM 774 C CA . LYS A 1 101 ? -12.307 -3.045 -8.161 1.00 95.69 101 LYS A CA 1
ATOM 775 C C . LYS A 1 101 ? -12.672 -4.013 -7.038 1.00 95.69 101 LYS A C 1
ATOM 777 O O . LYS A 1 101 ? -13.859 -4.238 -6.809 1.00 95.69 101 LYS A O 1
ATOM 782 N N . HIS A 1 102 ? -11.672 -4.539 -6.331 1.00 96.12 102 HIS A N 1
ATOM 783 C CA . HIS A 1 102 ? -11.898 -5.452 -5.214 1.00 96.12 102 HIS A CA 1
ATOM 784 C C . HIS A 1 102 ? -12.661 -4.771 -4.068 1.00 96.12 102 HIS A C 1
ATOM 786 O O . HIS A 1 102 ? -13.683 -5.286 -3.624 1.00 96.12 102 HIS A O 1
ATOM 792 N N . MET A 1 103 ? -12.246 -3.571 -3.649 1.00 96.38 103 MET A N 1
ATOM 793 C CA . MET A 1 103 ? -12.923 -2.822 -2.583 1.00 96.38 103 MET A CA 1
ATOM 794 C C . MET A 1 103 ? -14.389 -2.530 -2.914 1.00 96.38 103 MET A C 1
ATOM 796 O O . MET A 1 103 ? -15.265 -2.677 -2.061 1.00 96.38 103 MET A O 1
ATOM 800 N N . LYS A 1 104 ? -14.676 -2.164 -4.168 1.00 95.06 104 LYS A N 1
ATOM 801 C CA . LYS A 1 104 ? -16.049 -1.947 -4.630 1.00 95.06 104 LYS A CA 1
ATOM 802 C C . LYS A 1 104 ? -16.886 -3.229 -4.553 1.00 95.06 104 LYS A C 1
ATOM 804 O O . LYS A 1 104 ? -18.051 -3.156 -4.176 1.00 95.06 104 LYS A O 1
ATOM 809 N N . ALA A 1 105 ? -16.310 -4.381 -4.897 1.00 95.06 105 ALA A N 1
ATOM 810 C CA . ALA A 1 105 ? -16.989 -5.675 -4.822 1.00 95.06 105 ALA A CA 1
ATOM 811 C C . ALA A 1 105 ? -17.240 -6.134 -3.374 1.00 95.06 105 ALA A C 1
ATOM 813 O O . ALA A 1 105 ? -18.277 -6.728 -3.096 1.00 95.06 105 ALA A O 1
ATOM 814 N N . GLN A 1 106 ? -16.326 -5.819 -2.453 1.00 94.62 106 GLN A N 1
ATOM 815 C CA . GLN A 1 106 ? -16.438 -6.153 -1.027 1.00 94.62 106 GLN A CA 1
ATOM 816 C C . GLN A 1 106 ? -17.315 -5.175 -0.224 1.00 94.62 106 GLN A C 1
ATOM 818 O O . GLN A 1 106 ? -17.544 -5.387 0.963 1.00 94.62 106 GLN A O 1
ATOM 823 N N . GLY A 1 107 ? -17.825 -4.109 -0.848 1.00 94.75 107 GLY A N 1
ATOM 824 C CA . GLY A 1 107 ? -18.741 -3.172 -0.194 1.00 94.75 107 GLY A CA 1
ATOM 825 C C . GLY A 1 107 ? -18.072 -2.189 0.771 1.00 94.75 107 GLY A C 1
ATOM 826 O O . GLY A 1 107 ? -18.738 -1.701 1.683 1.00 94.75 107 GLY A O 1
ATOM 827 N N . TYR A 1 108 ? -16.788 -1.868 0.572 1.00 94.19 108 TYR A N 1
ATOM 828 C CA . TYR A 1 108 ? -16.116 -0.813 1.342 1.00 94.19 108 TYR A CA 1
ATOM 829 C C . TYR A 1 108 ? -16.839 0.532 1.180 1.00 94.19 108 TYR A C 1
ATOM 831 O O . TYR A 1 108 ? -17.388 0.852 0.118 1.00 94.19 108 TYR A O 1
ATOM 839 N N . SER A 1 109 ? -16.817 1.348 2.234 1.00 96.38 109 SER A N 1
ATOM 840 C CA . SER A 1 109 ? -17.438 2.672 2.217 1.00 96.38 109 SER A CA 1
ATOM 841 C C . SER A 1 109 ? -16.695 3.641 1.289 1.00 96.38 109 SER A C 1
ATOM 843 O O . SER A 1 109 ? -15.541 3.428 0.902 1.00 96.38 109 SER A O 1
ATOM 845 N N . LYS A 1 110 ? -17.350 4.753 0.929 1.00 95.19 110 LYS A N 1
ATOM 846 C CA . LYS A 1 110 ? -16.711 5.810 0.128 1.00 95.19 110 LYS A CA 1
ATOM 847 C C . LYS A 1 110 ? -15.484 6.394 0.828 1.00 95.19 110 LYS A C 1
ATOM 849 O O . LYS A 1 110 ? -14.479 6.616 0.161 1.00 95.19 110 LYS A O 1
ATOM 854 N N . ASP A 1 111 ? -15.555 6.595 2.142 1.00 95.38 111 ASP A N 1
ATOM 855 C CA . ASP A 1 111 ? -14.441 7.118 2.936 1.00 95.38 111 ASP A CA 1
ATOM 856 C C . ASP A 1 111 ? -13.269 6.138 2.970 1.00 95.38 111 ASP A C 1
ATOM 858 O O . ASP A 1 111 ? -12.125 6.528 2.743 1.00 95.38 111 ASP A O 1
ATOM 862 N N . GLN A 1 112 ? -13.560 4.846 3.133 1.00 95.94 112 GLN A N 1
ATOM 863 C CA . GLN A 1 112 ? -12.547 3.797 3.085 1.00 95.94 112 GLN A CA 1
ATOM 864 C C . GLN A 1 112 ? -11.843 3.744 1.727 1.00 95.94 112 GLN A C 1
ATOM 866 O O . GLN A 1 112 ? -10.616 3.752 1.652 1.00 95.94 112 GLN A O 1
ATOM 871 N N . MET A 1 113 ? -12.609 3.758 0.632 1.00 95.44 113 MET A N 1
ATOM 872 C CA . MET A 1 113 ? -12.041 3.820 -0.718 1.00 95.44 113 MET A CA 1
ATOM 873 C C . MET A 1 113 ? -11.224 5.101 -0.943 1.00 95.44 113 MET A C 1
ATOM 875 O O . MET A 1 113 ? -10.196 5.056 -1.617 1.00 95.44 113 MET A O 1
ATOM 879 N N . ALA A 1 114 ? -11.642 6.233 -0.369 1.00 94.62 114 ALA A N 1
ATOM 880 C CA . ALA A 1 114 ? -10.906 7.490 -0.458 1.00 94.62 114 ALA A CA 1
ATOM 881 C C . ALA A 1 114 ? -9.574 7.445 0.306 1.00 94.62 114 ALA A C 1
ATOM 883 O O . ALA A 1 114 ? -8.588 8.001 -0.174 1.00 94.62 114 ALA A O 1
ATOM 884 N N . ASN A 1 115 ? -9.510 6.774 1.458 1.00 95.25 115 ASN A N 1
ATOM 885 C CA . ASN A 1 115 ? -8.266 6.601 2.211 1.00 95.25 115 ASN A CA 1
ATOM 886 C C . ASN A 1 115 ? -7.247 5.762 1.433 1.00 95.25 115 ASN A C 1
ATOM 888 O O . ASN A 1 115 ? -6.102 6.187 1.260 1.00 95.25 115 ASN A O 1
ATOM 892 N N . VAL A 1 116 ? -7.685 4.643 0.850 1.00 95.69 116 VAL A N 1
ATOM 893 C CA . VAL A 1 116 ? -6.826 3.819 -0.012 1.00 95.69 116 VAL A CA 1
ATOM 894 C C . VAL A 1 116 ? -6.382 4.588 -1.259 1.00 95.69 116 VAL A C 1
ATOM 896 O O . VAL A 1 116 ? -5.212 4.529 -1.637 1.00 95.69 116 VAL A O 1
ATOM 899 N N . ALA A 1 117 ? -7.280 5.362 -1.877 1.00 93.62 117 ALA A N 1
ATOM 900 C CA . ALA A 1 117 ? -6.935 6.207 -3.018 1.00 93.62 117 ALA A CA 1
ATOM 901 C C . ALA A 1 117 ? -5.870 7.252 -2.652 1.00 93.62 117 ALA A C 1
ATOM 903 O O . ALA A 1 117 ? -4.867 7.357 -3.352 1.00 93.62 117 ALA A O 1
ATOM 904 N N . LYS A 1 118 ? -6.024 7.956 -1.522 1.00 94.06 118 LYS A N 1
ATOM 905 C CA . LYS A 1 118 ? -5.028 8.919 -1.020 1.00 94.06 118 LYS A CA 1
ATOM 906 C C . LYS A 1 118 ? -3.677 8.261 -0.762 1.00 94.06 118 LYS A C 1
ATOM 908 O O . LYS A 1 118 ? -2.650 8.844 -1.104 1.00 94.06 118 LYS A O 1
ATOM 913 N N . PHE A 1 119 ? -3.668 7.060 -0.181 1.00 94.62 119 PHE A N 1
ATOM 914 C CA . PHE A 1 119 ? -2.440 6.298 0.023 1.00 94.62 119 PHE A CA 1
ATOM 915 C C . PHE A 1 119 ? -1.750 6.004 -1.314 1.00 94.62 119 PHE A C 1
ATOM 917 O O . PHE A 1 119 ? -0.588 6.355 -1.500 1.00 94.62 119 PHE A O 1
ATOM 924 N N . LEU A 1 120 ? -2.474 5.429 -2.275 1.00 93.69 120 LEU A N 1
ATOM 925 C CA . LEU A 1 120 ? -1.923 5.087 -3.586 1.00 93.69 120 LEU A CA 1
ATOM 926 C C . LEU A 1 120 ? -1.468 6.326 -4.362 1.00 93.69 120 LEU A C 1
ATOM 928 O O . LEU A 1 120 ? -0.405 6.313 -4.977 1.00 93.69 120 LEU A O 1
ATOM 932 N N . GLU A 1 121 ? -2.227 7.418 -4.302 1.00 91.88 121 GLU A N 1
ATOM 933 C CA . GLU A 1 121 ? -1.819 8.706 -4.857 1.00 91.88 121 GLU A CA 1
ATOM 934 C C . GLU A 1 121 ? -0.548 9.235 -4.206 1.00 91.88 121 GLU A C 1
ATOM 936 O O . GLU A 1 121 ? 0.334 9.721 -4.909 1.00 91.88 121 GLU A O 1
ATOM 941 N N . GLY A 1 122 ? -0.425 9.139 -2.884 1.00 91.31 122 GLY A N 1
ATOM 942 C CA . GLY A 1 122 ? 0.796 9.529 -2.197 1.00 91.31 122 GLY A CA 1
ATOM 943 C C . GLY A 1 122 ? 1.974 8.635 -2.583 1.00 91.31 122 GLY A C 1
ATOM 944 O O . GLY A 1 122 ? 3.065 9.151 -2.783 1.00 91.31 122 GLY A O 1
ATOM 945 N N . VAL A 1 123 ? 1.768 7.330 -2.780 1.00 91.12 123 VAL A N 1
ATOM 946 C CA . VAL A 1 123 ? 2.794 6.407 -3.301 1.00 91.12 123 VAL A CA 1
ATOM 947 C C . VAL A 1 123 ? 3.210 6.765 -4.735 1.00 91.12 123 VAL A C 1
ATOM 949 O O . VAL A 1 123 ? 4.380 6.632 -5.075 1.00 91.12 123 VAL A O 1
ATOM 952 N N . MET A 1 124 ? 2.282 7.236 -5.574 1.00 88.88 124 MET A N 1
ATOM 953 C CA . MET A 1 124 ? 2.584 7.695 -6.939 1.00 88.88 124 MET A CA 1
ATOM 954 C C . MET A 1 124 ? 3.277 9.066 -6.969 1.00 88.88 124 MET A C 1
ATOM 956 O O . MET A 1 124 ? 4.097 9.316 -7.850 1.00 88.88 124 MET A O 1
ATOM 960 N N . LYS A 1 125 ? 2.933 9.965 -6.036 1.00 87.38 125 LYS A N 1
ATOM 961 C CA . LYS A 1 125 ? 3.482 11.331 -5.942 1.00 87.38 125 LYS A CA 1
ATOM 962 C C . LYS A 1 125 ? 4.840 11.369 -5.249 1.00 87.38 125 LYS A C 1
ATOM 964 O O . LYS A 1 125 ? 5.692 12.173 -5.622 1.00 87.38 125 LYS A O 1
ATOM 969 N N . ASN A 1 126 ? 5.042 10.526 -4.242 1.00 77.00 126 ASN A N 1
ATOM 970 C CA . ASN A 1 126 ? 6.325 10.393 -3.574 1.00 77.00 126 ASN A CA 1
ATOM 971 C C . ASN A 1 126 ? 7.252 9.624 -4.512 1.00 77.00 126 ASN A C 1
ATOM 973 O O . ASN A 1 126 ? 6.995 8.468 -4.836 1.00 77.00 126 ASN A O 1
ATOM 977 N N . GLY A 1 127 ? 8.274 10.325 -5.008 1.00 67.81 127 GLY A N 1
ATOM 978 C CA . GLY A 1 127 ? 9.164 9.856 -6.064 1.00 67.81 127 GLY A CA 1
ATOM 979 C C . GLY A 1 127 ? 10.032 8.651 -5.683 1.00 67.81 127 GLY A C 1
ATOM 980 O O . GLY A 1 127 ? 9.640 7.732 -4.966 1.00 67.81 127 GLY A O 1
ATOM 981 N N . LYS A 1 128 ? 11.243 8.612 -6.233 1.00 81.19 128 LYS A N 1
ATOM 982 C CA . LYS A 1 128 ? 12.150 7.471 -6.081 1.00 81.19 128 LYS A CA 1
ATOM 983 C C . LYS A 1 128 ? 12.611 7.294 -4.634 1.00 81.19 128 LYS A C 1
ATOM 985 O O . LYS A 1 128 ? 12.772 8.255 -3.889 1.00 81.19 128 LYS A O 1
ATOM 990 N N . VAL A 1 129 ? 12.899 6.055 -4.260 1.00 81.56 129 VAL A N 1
ATOM 991 C CA . VAL A 1 129 ? 13.569 5.723 -3.001 1.00 81.56 129 VAL A CA 1
ATOM 992 C C . VAL A 1 129 ? 15.018 6.210 -3.085 1.00 81.56 129 VAL A C 1
ATOM 994 O O . VAL A 1 129 ? 15.840 5.633 -3.792 1.00 81.56 129 VAL A O 1
ATOM 997 N N . GLU A 1 130 ? 15.337 7.298 -2.389 1.00 79.75 130 GLU A N 1
ATOM 998 C CA . GLU A 1 130 ? 16.663 7.938 -2.470 1.00 79.75 130 GLU A CA 1
ATOM 999 C C . GLU A 1 130 ? 17.754 7.211 -1.677 1.00 79.75 130 GLU A C 1
ATOM 1001 O O . GLU A 1 130 ? 18.943 7.383 -1.932 1.00 79.75 130 GLU A O 1
ATOM 1006 N N . SER A 1 131 ? 17.382 6.412 -0.683 1.00 76.06 131 SER A N 1
ATOM 1007 C CA . SER A 1 131 ? 18.333 5.715 0.183 1.00 76.06 131 SER A CA 1
ATOM 1008 C C . SER A 1 131 ? 17.671 4.469 0.741 1.00 76.06 131 SER A C 1
ATOM 1010 O O . SER A 1 131 ? 16.543 4.542 1.219 1.00 76.06 131 SER A O 1
ATOM 1012 N N . SER A 1 132 ? 18.359 3.333 0.664 1.00 78.19 132 SER A N 1
ATOM 1013 C CA . SER A 1 132 ? 17.892 2.068 1.224 1.00 78.19 132 SER A CA 1
ATOM 1014 C C . SER A 1 132 ? 19.020 1.403 2.000 1.00 78.19 132 SER A C 1
ATOM 1016 O O . SER A 1 132 ? 20.160 1.411 1.535 1.00 78.19 132 SER A O 1
ATOM 1018 N N . ARG A 1 133 ? 18.706 0.823 3.160 1.00 79.50 133 ARG A N 1
ATOM 1019 C CA . ARG A 1 133 ? 19.662 0.114 4.018 1.00 79.50 133 ARG A CA 1
ATOM 1020 C C . ARG A 1 133 ? 20.332 -1.061 3.302 1.00 79.50 133 ARG A C 1
ATOM 1022 O O . ARG A 1 133 ? 21.524 -1.275 3.489 1.00 79.50 133 ARG A O 1
ATOM 1029 N N . ASP A 1 134 ? 19.581 -1.757 2.451 1.00 72.62 134 ASP A N 1
ATOM 1030 C CA . ASP A 1 134 ? 20.035 -2.969 1.757 1.00 72.62 134 ASP A CA 1
ATOM 1031 C C . ASP A 1 134 ? 20.499 -2.711 0.314 1.00 72.62 134 ASP A C 1
ATOM 1033 O O . ASP A 1 134 ? 20.777 -3.650 -0.425 1.00 72.62 134 ASP A O 1
ATOM 1037 N N . GLY A 1 135 ? 20.538 -1.451 -0.139 1.00 72.25 135 GLY A N 1
ATOM 1038 C CA . GLY A 1 135 ? 20.953 -1.074 -1.501 1.00 72.25 135 GLY A CA 1
ATOM 1039 C C . GLY A 1 135 ? 19.991 -1.487 -2.631 1.00 72.25 135 GLY A C 1
ATOM 1040 O O . GLY A 1 135 ? 19.963 -0.838 -3.672 1.00 72.25 135 GLY A O 1
ATOM 1041 N N . ASN A 1 136 ? 19.138 -2.491 -2.414 1.00 78.50 136 ASN A N 1
ATOM 1042 C CA . ASN A 1 136 ? 18.273 -3.102 -3.433 1.00 78.50 136 ASN A CA 1
ATOM 1043 C C . ASN A 1 136 ? 17.165 -2.184 -3.978 1.00 78.50 136 ASN A C 1
ATOM 1045 O O . ASN A 1 136 ? 16.636 -2.426 -5.063 1.00 78.50 136 ASN A O 1
ATOM 1049 N N . PHE A 1 137 ? 16.786 -1.142 -3.235 1.00 77.56 137 PHE A N 1
ATOM 1050 C CA . PHE A 1 137 ? 15.668 -0.266 -3.601 1.00 77.56 137 PHE A CA 1
ATOM 1051 C C . PHE A 1 137 ? 16.092 1.138 -4.040 1.00 77.56 137 PHE A C 1
ATOM 1053 O O . PHE A 1 137 ? 15.232 1.929 -4.419 1.00 77.56 137 PHE A O 1
ATOM 1060 N N . VAL A 1 138 ? 17.388 1.465 -4.036 1.00 79.19 138 VAL A N 1
ATOM 1061 C CA . VAL A 1 138 ? 17.862 2.812 -4.393 1.00 79.19 138 VAL A CA 1
ATOM 1062 C C . VAL A 1 138 ? 17.500 3.145 -5.846 1.00 79.19 138 VAL A C 1
ATOM 1064 O O . VAL A 1 138 ? 17.757 2.373 -6.765 1.00 79.19 138 VAL A O 1
ATOM 1067 N N . GLY A 1 139 ? 16.879 4.307 -6.059 1.00 80.94 139 GLY A N 1
ATOM 1068 C CA . GLY A 1 139 ? 16.481 4.798 -7.379 1.00 80.94 139 GLY A CA 1
ATOM 1069 C C . GLY A 1 139 ? 15.188 4.196 -7.944 1.00 80.94 139 GLY A C 1
ATOM 1070 O O . GLY A 1 139 ? 14.784 4.590 -9.042 1.00 80.94 139 GLY A O 1
ATOM 1071 N N . ARG A 1 140 ? 14.514 3.291 -7.219 1.00 84.25 140 ARG A N 1
ATOM 1072 C CA . ARG A 1 140 ? 13.237 2.688 -7.645 1.00 84.25 140 ARG A CA 1
ATOM 1073 C C . ARG A 1 140 ? 12.047 3.575 -7.281 1.00 84.25 140 ARG A C 1
ATOM 1075 O O . ARG A 1 140 ? 12.049 4.186 -6.214 1.00 84.25 140 ARG A O 1
ATOM 1082 N N . ASN A 1 141 ? 11.021 3.642 -8.133 1.00 89.62 141 ASN A N 1
ATOM 1083 C CA . ASN A 1 141 ? 9.787 4.361 -7.794 1.00 89.62 141 ASN A CA 1
ATOM 1084 C C . ASN A 1 141 ? 8.966 3.546 -6.792 1.00 89.62 141 ASN A C 1
ATOM 1086 O O . ASN A 1 141 ? 8.788 2.345 -6.988 1.00 89.62 141 ASN A O 1
ATOM 1090 N N . LEU A 1 142 ? 8.405 4.192 -5.766 1.00 89.81 142 LEU A N 1
ATOM 1091 C CA . LEU A 1 142 ? 7.598 3.515 -4.740 1.00 89.81 142 LEU A CA 1
ATOM 1092 C C . LEU A 1 142 ? 6.403 2.741 -5.324 1.00 89.81 142 LEU A C 1
ATOM 1094 O O . LEU A 1 142 ? 6.061 1.671 -4.810 1.00 89.81 142 LEU A O 1
ATOM 1098 N N . ILE A 1 143 ? 5.811 3.246 -6.414 1.00 91.19 143 ILE A N 1
ATOM 1099 C CA . ILE A 1 143 ? 4.720 2.576 -7.135 1.00 91.19 143 ILE A CA 1
ATOM 1100 C C . ILE A 1 143 ? 5.164 1.273 -7.824 1.00 91.19 143 ILE A C 1
ATOM 1102 O O . ILE A 1 143 ? 4.392 0.317 -7.900 1.00 91.19 143 ILE A O 1
ATOM 1106 N N . ASP A 1 144 ? 6.414 1.193 -8.281 1.00 90.88 144 ASP A N 1
ATOM 1107 C CA . ASP A 1 144 ? 6.954 -0.040 -8.858 1.00 90.88 144 ASP A CA 1
ATOM 1108 C C . ASP A 1 144 ? 7.178 -1.068 -7.751 1.00 90.88 144 ASP A C 1
ATOM 1110 O O . ASP A 1 144 ? 6.815 -2.232 -7.907 1.00 90.88 144 ASP A O 1
ATOM 1114 N N . VAL A 1 145 ? 7.687 -0.621 -6.594 1.00 90.69 145 VAL A N 1
ATOM 1115 C CA . VAL A 1 145 ? 7.916 -1.512 -5.453 1.00 90.69 145 VAL A CA 1
ATOM 1116 C C . VAL A 1 145 ? 6.593 -2.084 -4.927 1.00 90.69 145 VAL A C 1
ATOM 1118 O O . VAL A 1 145 ? 6.512 -3.288 -4.705 1.00 90.69 145 VAL A O 1
ATOM 1121 N N . ILE A 1 146 ? 5.525 -1.277 -4.800 1.00 91.19 146 ILE A N 1
ATOM 1122 C CA . ILE A 1 146 ? 4.214 -1.800 -4.353 1.00 91.19 146 ILE A CA 1
ATOM 1123 C C . ILE A 1 146 ? 3.613 -2.750 -5.391 1.00 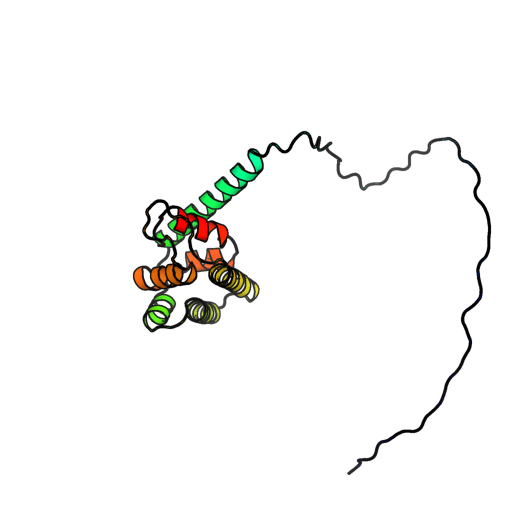91.19 146 ILE A C 1
ATOM 1125 O O . ILE A 1 146 ? 3.039 -3.774 -5.028 1.00 91.19 146 ILE A O 1
ATOM 1129 N N . SER A 1 147 ? 3.768 -2.437 -6.682 1.00 92.31 147 SER A N 1
ATOM 1130 C CA . SER A 1 147 ? 3.297 -3.285 -7.778 1.00 92.31 147 SER A CA 1
ATOM 1131 C C . SER A 1 147 ? 3.969 -4.653 -7.734 1.00 92.31 147 SER A C 1
ATOM 1133 O O . SER A 1 147 ? 3.287 -5.674 -7.764 1.00 92.31 147 SER A O 1
ATOM 1135 N N . GLU A 1 148 ? 5.292 -4.695 -7.583 1.00 91.81 148 GLU A N 1
ATOM 1136 C CA . GLU A 1 148 ? 6.035 -5.946 -7.432 1.00 91.81 148 GLU A CA 1
ATOM 1137 C C . GLU A 1 148 ? 5.700 -6.685 -6.140 1.00 91.81 148 GLU A C 1
ATOM 1139 O O . GLU A 1 148 ? 5.496 -7.894 -6.184 1.00 91.81 148 GLU A O 1
ATOM 1144 N N . GLY A 1 149 ? 5.560 -5.983 -5.012 1.00 91.06 149 GLY A N 1
ATOM 1145 C CA . GLY A 1 149 ? 5.134 -6.596 -3.753 1.00 91.06 149 GLY A CA 1
ATOM 1146 C C . GLY A 1 149 ? 3.797 -7.328 -3.899 1.00 91.06 149 GLY A C 1
ATOM 1147 O O . GLY A 1 149 ? 3.680 -8.498 -3.532 1.00 91.06 149 GLY A O 1
ATOM 1148 N N . ILE A 1 150 ? 2.816 -6.685 -4.542 1.00 93.44 150 ILE A N 1
ATOM 1149 C CA . ILE A 1 150 ? 1.515 -7.299 -4.829 1.00 93.44 150 ILE A CA 1
ATOM 1150 C C . ILE A 1 150 ? 1.651 -8.465 -5.820 1.00 93.44 150 ILE A C 1
ATOM 1152 O O . ILE A 1 150 ? 0.997 -9.489 -5.635 1.00 93.44 150 ILE A O 1
ATOM 1156 N N . LYS A 1 151 ? 2.496 -8.367 -6.854 1.00 92.75 151 LYS A N 1
ATOM 1157 C CA . LYS A 1 151 ? 2.712 -9.475 -7.807 1.00 92.75 151 LYS A CA 1
ATOM 1158 C C . LYS A 1 151 ? 3.316 -10.701 -7.128 1.00 92.75 151 LYS A C 1
ATOM 1160 O O . LYS A 1 151 ? 2.802 -11.809 -7.301 1.00 92.75 151 LYS A O 1
ATOM 1165 N N . GLU A 1 152 ? 4.372 -10.505 -6.351 1.00 90.88 152 GLU A N 1
ATOM 1166 C CA . GLU A 1 152 ? 5.163 -11.584 -5.762 1.00 90.88 152 GLU A CA 1
ATOM 1167 C C . GLU A 1 152 ? 4.449 -12.207 -4.560 1.00 90.88 152 GLU A C 1
ATOM 1169 O O . GLU A 1 152 ? 4.210 -13.414 -4.532 1.00 90.88 152 GLU A O 1
ATOM 1174 N N . LYS A 1 153 ? 4.041 -11.380 -3.592 1.00 89.94 153 LYS A N 1
ATOM 1175 C CA . LYS A 1 153 ? 3.520 -11.836 -2.292 1.00 89.94 153 LYS A CA 1
ATOM 1176 C C . LYS A 1 153 ? 2.022 -11.596 -2.113 1.00 89.94 153 LYS A C 1
ATOM 1178 O O . LYS A 1 153 ? 1.375 -12.313 -1.353 1.00 89.94 153 LYS A O 1
ATOM 1183 N N . GLY A 1 154 ? 1.456 -10.666 -2.878 1.00 92.88 154 GLY A N 1
ATOM 1184 C CA . GLY A 1 154 ? 0.059 -10.261 -2.759 1.00 92.88 154 GLY A CA 1
ATOM 1185 C C . GLY A 1 154 ? -0.130 -9.148 -1.734 1.00 92.88 154 GLY A C 1
ATOM 1186 O O . GLY A 1 154 ? 0.810 -8.702 -1.090 1.00 92.88 154 GLY A O 1
ATOM 1187 N N . ILE A 1 155 ? -1.370 -8.684 -1.608 1.00 95.00 155 ILE A N 1
ATOM 1188 C CA . ILE A 1 155 ? -1.805 -7.811 -0.516 1.00 95.00 155 ILE A CA 1
ATOM 1189 C C . ILE A 1 155 ? -2.936 -8.517 0.217 1.00 95.00 155 ILE A C 1
ATOM 1191 O O . ILE A 1 155 ? -3.855 -9.034 -0.418 1.00 95.00 155 ILE A O 1
ATOM 1195 N N . SER A 1 156 ? -2.852 -8.605 1.538 1.00 95.19 156 SER A N 1
ATOM 1196 C CA . SER A 1 156 ? -3.880 -9.259 2.345 1.00 95.19 156 SER A CA 1
ATOM 1197 C C . SER A 1 156 ? -5.089 -8.354 2.587 1.00 95.19 156 SER A C 1
ATOM 1199 O O . SER A 1 156 ? -4.979 -7.128 2.566 1.00 95.19 156 SER A O 1
ATOM 1201 N N . SER A 1 157 ? -6.246 -8.953 2.884 1.00 93.62 157 SER A N 1
ATOM 1202 C CA . SER A 1 157 ? -7.450 -8.186 3.240 1.00 93.62 157 SER A CA 1
ATOM 1203 C C . SER A 1 157 ? -7.222 -7.303 4.469 1.00 93.62 157 SER A C 1
ATOM 1205 O O . SER A 1 157 ? -7.629 -6.152 4.483 1.00 93.62 157 SER A O 1
ATOM 1207 N N . LYS A 1 158 ? -6.468 -7.793 5.460 1.00 95.12 158 LYS A N 1
ATOM 1208 C CA . LYS A 1 158 ? -6.133 -7.020 6.663 1.00 95.12 158 LYS A CA 1
ATOM 1209 C C . LYS A 1 158 ? -5.244 -5.816 6.359 1.00 95.12 158 LYS A C 1
ATOM 1211 O O . LYS A 1 158 ? -5.396 -4.778 6.985 1.00 95.12 158 LYS A O 1
ATOM 1216 N N . GLN A 1 159 ? -4.321 -5.935 5.404 1.00 95.19 159 GLN A N 1
ATOM 1217 C CA . GLN A 1 159 ? -3.536 -4.785 4.948 1.00 95.19 159 GLN A CA 1
ATOM 1218 C C . GLN A 1 159 ? -4.415 -3.779 4.206 1.00 95.19 159 GLN A C 1
ATOM 1220 O O . GLN A 1 159 ? -4.260 -2.579 4.410 1.00 95.19 159 GLN A O 1
ATOM 1225 N N . LEU A 1 160 ? -5.367 -4.248 3.392 1.00 95.25 160 LEU A N 1
ATOM 1226 C CA . LEU A 1 160 ? -6.365 -3.365 2.785 1.00 95.25 160 LEU A CA 1
ATOM 1227 C C . LEU A 1 160 ? -7.217 -2.657 3.842 1.00 95.25 160 LEU A C 1
ATOM 1229 O O . LEU A 1 160 ? -7.496 -1.476 3.669 1.00 95.25 160 LEU A O 1
ATOM 1233 N N . ASP A 1 161 ? -7.565 -3.326 4.941 1.00 94.56 161 ASP A N 1
ATOM 1234 C CA . ASP A 1 161 ? -8.296 -2.712 6.053 1.00 94.56 161 ASP A CA 1
ATOM 1235 C C . ASP A 1 161 ? -7.478 -1.611 6.736 1.00 94.56 161 ASP A C 1
ATOM 1237 O O . ASP A 1 161 ? -8.005 -0.524 6.960 1.00 94.56 161 ASP A O 1
ATOM 1241 N N . LEU A 1 162 ? -6.180 -1.832 6.979 1.00 95.69 162 LEU A N 1
ATOM 1242 C CA . LEU A 1 162 ? -5.289 -0.791 7.510 1.00 95.69 162 LEU A CA 1
ATOM 1243 C C . LEU A 1 162 ? -5.244 0.440 6.589 1.00 95.69 162 LEU A C 1
ATOM 1245 O O . LEU A 1 162 ? -5.322 1.576 7.053 1.00 95.69 162 LEU A O 1
ATOM 1249 N N . LEU A 1 163 ? -5.171 0.231 5.270 1.00 95.00 163 LEU A N 1
ATOM 1250 C CA . LEU A 1 163 ? -5.227 1.332 4.303 1.00 95.00 163 LEU A CA 1
ATOM 1251 C C . LEU A 1 163 ? -6.600 2.020 4.293 1.00 95.00 163 LEU A C 1
ATOM 1253 O O . LEU A 1 163 ? -6.684 3.243 4.202 1.00 95.00 163 LEU A O 1
ATOM 1257 N N . ALA A 1 164 ? -7.678 1.241 4.370 1.00 95.19 164 ALA A N 1
ATOM 1258 C CA . ALA A 1 164 ? -9.053 1.724 4.333 1.00 95.19 164 ALA A CA 1
ATOM 1259 C C . ALA A 1 164 ? -9.408 2.556 5.569 1.00 95.19 164 ALA A C 1
ATOM 1261 O O . ALA A 1 164 ? -10.101 3.569 5.457 1.00 95.19 164 ALA A O 1
ATOM 1262 N N . ASN A 1 165 ? -8.902 2.171 6.733 1.00 94.19 165 ASN A N 1
ATOM 1263 C CA . ASN A 1 165 ? -9.117 2.891 7.984 1.00 94.19 165 ASN A CA 1
ATOM 1264 C C . ASN A 1 165 ? -8.175 4.094 8.141 1.00 94.19 165 ASN A C 1
ATOM 1266 O O . ASN A 1 165 ? -8.450 4.983 8.941 1.00 94.19 165 ASN A O 1
ATOM 1270 N N . GLY A 1 166 ? -7.114 4.170 7.330 1.00 90.56 166 GLY A N 1
ATOM 1271 C CA . GLY A 1 166 ? -6.087 5.208 7.442 1.00 90.56 166 GLY A CA 1
ATOM 1272 C C . GLY A 1 166 ? -5.030 4.912 8.510 1.00 90.56 166 GLY A C 1
ATOM 1273 O O . GLY A 1 166 ? -4.225 5.788 8.814 1.00 90.56 166 GLY A O 1
ATOM 1274 N N . ASP A 1 167 ? -5.002 3.682 9.025 1.00 92.69 167 ASP A N 1
ATOM 1275 C CA . ASP A 1 167 ? -4.070 3.205 10.053 1.00 92.69 167 ASP A CA 1
ATOM 1276 C C . ASP A 1 167 ? -2.665 2.934 9.488 1.00 92.69 167 ASP A C 1
ATOM 1278 O O . ASP A 1 167 ? -1.709 2.736 10.234 1.00 92.69 167 ASP A O 1
ATOM 1282 N N . PHE A 1 168 ? -2.509 2.935 8.160 1.00 93.25 168 PHE A N 1
ATOM 1283 C CA . PHE A 1 168 ? -1.211 2.813 7.505 1.00 93.25 168 PHE A CA 1
ATOM 1284 C C . PHE A 1 168 ? -0.985 3.918 6.473 1.00 93.25 168 PHE A C 1
ATOM 1286 O O . PHE A 1 168 ? -1.751 4.099 5.524 1.00 93.25 168 PHE A O 1
ATOM 1293 N N . SER A 1 169 ? 0.105 4.664 6.657 1.00 91.50 169 SER A N 1
ATOM 1294 C CA . SER A 1 169 ? 0.409 5.861 5.875 1.00 91.50 169 SER A CA 1
ATOM 1295 C C . SER A 1 169 ? 1.479 5.631 4.806 1.00 91.50 169 SER A C 1
ATOM 1297 O O . SER A 1 169 ? 2.299 4.714 4.868 1.00 91.50 169 SER A O 1
ATOM 1299 N N . VAL A 1 170 ? 1.537 6.541 3.831 1.00 91.38 170 VAL A N 1
ATOM 1300 C CA . VAL A 1 170 ? 2.589 6.532 2.801 1.00 91.38 170 VAL A CA 1
ATOM 1301 C C . VAL A 1 170 ? 3.976 6.768 3.403 1.00 91.38 170 VAL A C 1
ATOM 1303 O O . VAL A 1 170 ? 4.962 6.238 2.896 1.00 91.38 170 VAL A O 1
ATOM 1306 N N . ASN A 1 171 ? 4.064 7.518 4.504 1.00 90.00 171 ASN A N 1
ATOM 1307 C CA . ASN A 1 171 ? 5.322 7.729 5.217 1.00 90.00 171 ASN A CA 1
ATOM 1308 C C . ASN A 1 171 ? 5.812 6.431 5.868 1.00 90.00 171 ASN A C 1
ATOM 1310 O O . ASN A 1 171 ? 6.994 6.113 5.748 1.00 90.00 171 ASN A O 1
ATOM 1314 N N . ALA A 1 172 ? 4.908 5.659 6.485 1.00 90.75 172 ALA A N 1
ATOM 1315 C CA . ALA A 1 172 ? 5.229 4.351 7.059 1.00 90.75 172 ALA A CA 1
ATOM 1316 C C . ALA A 1 172 ? 5.708 3.381 5.975 1.00 90.75 172 ALA A C 1
ATOM 1318 O O . ALA A 1 172 ? 6.768 2.770 6.116 1.00 90.75 172 ALA A O 1
ATOM 1319 N N . T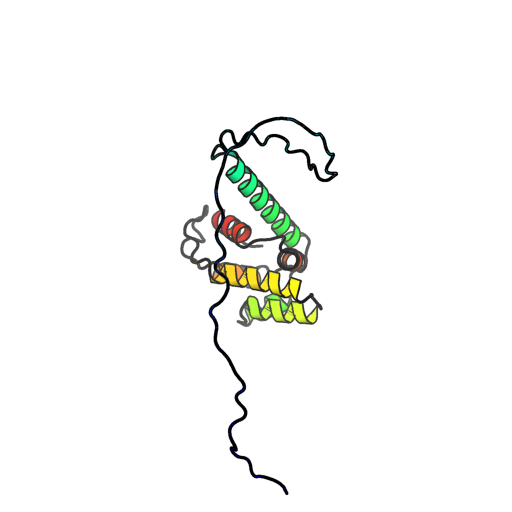YR A 1 173 ? 4.994 3.334 4.847 1.00 91.00 173 TYR A N 1
ATOM 1320 C CA . TYR A 1 173 ? 5.389 2.546 3.684 1.00 91.00 173 TYR A CA 1
ATOM 1321 C C . TYR A 1 173 ? 6.754 2.966 3.118 1.00 91.00 173 TYR A C 1
ATOM 1323 O O . TYR A 1 173 ? 7.621 2.124 2.888 1.00 91.00 173 TYR A O 1
ATOM 1331 N N . SER A 1 174 ? 6.984 4.269 2.929 1.00 89.31 174 SER A N 1
ATOM 1332 C CA . SER A 1 174 ? 8.270 4.765 2.438 1.00 89.31 174 SER A CA 1
ATOM 1333 C C . SER A 1 174 ? 9.408 4.427 3.396 1.00 89.31 174 SER A C 1
ATOM 1335 O O . SER A 1 174 ? 10.481 4.074 2.916 1.00 89.31 174 SER A O 1
ATOM 1337 N N . ALA A 1 175 ? 9.209 4.556 4.709 1.00 87.31 175 ALA A N 1
ATOM 1338 C CA . ALA A 1 175 ? 10.221 4.206 5.699 1.00 87.31 175 ALA A CA 1
ATOM 1339 C C . ALA A 1 175 ? 10.539 2.703 5.650 1.00 87.31 175 ALA A C 1
ATOM 1341 O O . ALA A 1 175 ? 11.704 2.343 5.534 1.00 87.31 175 ALA A O 1
ATOM 1342 N N . MET A 1 176 ? 9.515 1.847 5.577 1.00 88.12 176 MET A N 1
ATOM 1343 C CA . MET A 1 176 ? 9.669 0.392 5.461 1.00 88.12 176 MET A CA 1
ATOM 1344 C C . MET A 1 176 ? 10.516 -0.013 4.243 1.00 88.12 176 MET A C 1
ATOM 1346 O O . MET A 1 176 ? 11.441 -0.816 4.361 1.00 88.12 176 MET A O 1
ATOM 1350 N N . VAL A 1 177 ? 10.250 0.588 3.075 1.00 87.44 177 VAL A N 1
ATOM 1351 C CA . VAL A 1 177 ? 11.028 0.330 1.849 1.00 87.44 177 VAL A CA 1
ATOM 1352 C C . VAL A 1 177 ? 12.473 0.837 1.982 1.00 87.44 177 VAL A C 1
ATOM 1354 O O . VAL A 1 177 ? 13.411 0.166 1.540 1.00 87.44 177 VAL A O 1
ATOM 1357 N N . LYS A 1 178 ? 12.686 2.000 2.615 1.00 83.50 178 LYS A N 1
ATOM 1358 C CA . LYS A 1 178 ? 14.036 2.521 2.902 1.00 83.50 178 LYS A CA 1
ATOM 1359 C C . LYS A 1 178 ? 14.795 1.609 3.869 1.00 83.50 178 LYS A C 1
ATOM 1361 O O . LYS A 1 178 ? 15.977 1.359 3.659 1.00 83.50 178 LYS A O 1
ATOM 1366 N N . ASP A 1 179 ? 14.124 1.032 4.855 1.00 80.69 179 ASP A N 1
ATOM 1367 C CA . ASP A 1 179 ? 14.740 0.126 5.827 1.00 80.69 179 ASP A CA 1
ATOM 1368 C C . ASP A 1 179 ? 15.036 -1.270 5.263 1.00 80.69 179 ASP A C 1
ATOM 1370 O O . ASP A 1 179 ? 15.552 -2.121 5.985 1.00 80.69 179 ASP A O 1
ATOM 1374 N N . GLY A 1 180 ? 14.748 -1.505 3.976 1.00 70.31 180 GLY A N 1
ATOM 1375 C CA . GLY A 1 180 ? 15.032 -2.774 3.305 1.00 70.31 180 GLY A CA 1
ATOM 1376 C C . GLY A 1 180 ? 14.090 -3.903 3.723 1.00 70.31 180 GLY A C 1
ATOM 1377 O O . GLY A 1 180 ? 14.223 -5.042 3.275 1.00 70.31 180 GLY A O 1
ATOM 1378 N N . GLN A 1 181 ? 13.072 -3.585 4.527 1.00 67.38 181 GLN A N 1
ATOM 1379 C CA . GLN A 1 181 ? 12.017 -4.521 4.869 1.00 67.38 181 GLN A CA 1
ATOM 1380 C C . GLN A 1 181 ? 11.214 -4.798 3.599 1.00 67.38 181 GLN A C 1
ATOM 1382 O O . GLN A 1 181 ? 10.344 -4.026 3.196 1.00 67.38 181 GLN A O 1
ATOM 1387 N N . SER A 1 182 ? 11.584 -5.889 2.921 1.00 57.53 182 SER A N 1
ATOM 1388 C CA . SER A 1 182 ? 10.947 -6.302 1.678 1.00 57.53 182 SER A CA 1
ATOM 1389 C C . SER A 1 182 ? 9.437 -6.368 1.896 1.00 57.53 182 SER A C 1
ATOM 1391 O O . SER A 1 182 ? 8.962 -7.084 2.784 1.00 57.53 182 SER A O 1
ATOM 1393 N N . ILE A 1 183 ? 8.704 -5.596 1.093 1.00 57.94 183 ILE A N 1
ATOM 1394 C CA . ILE A 1 183 ? 7.242 -5.517 1.121 1.00 57.94 183 ILE A CA 1
ATOM 1395 C C . ILE A 1 183 ? 6.711 -6.937 1.168 1.00 57.94 183 ILE A C 1
ATOM 1397 O O . ILE A 1 183 ? 7.115 -7.748 0.336 1.00 57.94 183 ILE A O 1
ATOM 1401 N N . SER A 1 184 ? 5.914 -7.242 2.186 1.00 50.72 184 SER A N 1
ATOM 1402 C CA . SER A 1 184 ? 5.198 -8.504 2.368 1.00 50.72 184 SER A CA 1
ATOM 1403 C C . SER A 1 184 ? 3.730 -8.203 2.564 1.00 50.72 184 SER A C 1
ATOM 1405 O O . SER A 1 184 ? 3.435 -7.134 3.148 1.00 50.72 184 SER A O 1
#

Organism: NCBI:txid2014261

Sequence (184 aa):
MIINDPNKSLGMKGLDPLSILKKQPLDAQPKGPVLEKDPFQLPQEKLNVSEVKKGTAQLFLKEDLQGMQDEWHKAAKTGKPVAEVQNAVREGQSPATAIYKHMKAQGYSKDQMANVAKFLEGVMKNGKVESSRDGNFVGRNLIDVISEGIKEKGISSKQLDLLANGDFSVNAYSAMVKDGQSIS

Radius of gyration: 30.0 Å; chains: 1; bounding box: 67×76×70 Å